Protein AF-A0A956PQ10-F1 (afdb_monomer)

Radius of gyration: 19.02 Å; Cα contacts (8 Å, |Δi|>4): 241; chains: 1; bounding box: 40×35×50 Å

Secondary structure (DSSP, 8-state):
----EEEE---STTEEEEEESSSSEEEEEEEPTTS-EEEEEEEESSSEEEEEEEESS---HHHHHHHHHHHHSPPPEEEEEEEEEETTTTEEEEEEEE-SSS-PEEEEEEEEETTEEEEEEE-

Nearest PDB structures (foldseek):
  7zhm-assembly2_D  TM=3.590E-01  e=3.428E+00  Salmonella enterica subsp. enterica serovar Typhimurium
  5kuy-assembly1_G  TM=3.914E-01  e=7.968E+00  synthetic construct
  4qdv-assembly2_D  TM=2.101E-01  e=7.968E+00  Homo sapiens

Sequence (123 aa):
MRTQWQPVKSNTQGLTRYKGTNQKAEAWIQRNPDGSAVAKEETGFFGTHVTSYSVAPAPEDNVILDRMDRSAYPPRFDGWKESGKDSETNTTEYKGKANNFLKSPVKAKITRVGDTAKVSAKV

Mean predicted aligned error: 10.89 Å

pLDDT: mean 79.76, std 10.18, range [46.22, 93.31]

Foldseek 3Di:
DQFDWDWDDDPDPQKIKIAGPVFRKIKIWHQDPQQKIWMWIFGDDPDTDIDIDIDPNDDDVVVVSRVVSCVSPPFDKDDWDFDDADPVQRKTKIWIFGPDPPRDIKIKIWGDDPPDIDIDIDD

Structure (mmCIF, N/CA/C/O backbone):
data_AF-A0A956PQ10-F1
#
_entry.id   AF-A0A956PQ10-F1
#
loop_
_atom_site.group_PDB
_atom_site.id
_atom_site.type_symbol
_atom_site.label_atom_id
_atom_site.label_alt_id
_atom_site.label_comp_id
_atom_site.label_asym_id
_atom_site.label_entity_id
_atom_site.label_seq_id
_atom_site.pdbx_PDB_ins_code
_atom_site.Cartn_x
_atom_site.Cartn_y
_atom_site.Cartn_z
_atom_site.occupancy
_atom_site.B_iso_or_equiv
_atom_site.auth_seq_id
_atom_site.auth_comp_id
_atom_site.auth_asym_id
_atom_site.auth_atom_id
_atom_site.pdbx_PDB_model_num
ATOM 1 N N . MET A 1 1 ? -1.106 13.530 -1.977 1.00 56.50 1 MET A N 1
ATOM 2 C CA . MET A 1 1 ? -1.695 13.062 -3.253 1.00 56.50 1 MET A CA 1
ATOM 3 C C . MET A 1 1 ? -1.054 11.724 -3.560 1.00 56.50 1 MET A C 1
ATOM 5 O O . MET A 1 1 ? 0.144 11.634 -3.346 1.00 56.50 1 MET A O 1
ATOM 9 N N . ARG A 1 2 ? -1.815 10.717 -4.008 1.00 67.62 2 ARG A N 1
ATOM 10 C CA . ARG A 1 2 ? -1.250 9.403 -4.359 1.00 67.62 2 ARG A CA 1
ATOM 11 C C . ARG A 1 2 ? -0.293 9.545 -5.541 1.00 67.62 2 ARG A C 1
ATOM 13 O O . ARG A 1 2 ? -0.634 10.253 -6.498 1.00 67.62 2 ARG A O 1
ATOM 20 N N . THR A 1 3 ? 0.868 8.906 -5.485 1.00 78.50 3 THR A N 1
ATOM 21 C CA . THR A 1 3 ? 1.826 8.941 -6.596 1.00 78.50 3 THR A CA 1
ATOM 22 C C . THR A 1 3 ? 1.275 8.168 -7.792 1.00 78.50 3 THR A C 1
ATOM 24 O O . THR A 1 3 ? 0.816 7.030 -7.670 1.00 78.50 3 THR A O 1
ATOM 27 N N . GLN A 1 4 ? 1.266 8.808 -8.959 1.00 84.88 4 GLN A N 1
ATOM 28 C CA . GLN A 1 4 ? 0.907 8.161 -10.218 1.00 84.88 4 GLN A CA 1
ATOM 29 C C . GLN A 1 4 ? 2.174 7.584 -10.844 1.00 84.88 4 GLN A C 1
ATOM 31 O O . GLN A 1 4 ? 3.051 8.324 -11.280 1.00 84.88 4 GLN A O 1
ATOM 36 N N . TRP A 1 5 ? 2.272 6.259 -10.863 1.00 87.62 5 TRP A N 1
ATOM 37 C CA . TRP A 1 5 ? 3.460 5.548 -11.319 1.00 87.62 5 TRP A CA 1
ATOM 38 C C . TRP A 1 5 ? 3.363 5.179 -12.795 1.00 87.62 5 TRP A C 1
ATOM 40 O O . TRP A 1 5 ? 2.364 4.607 -13.231 1.00 87.62 5 TRP A O 1
ATOM 50 N N . GLN A 1 6 ? 4.422 5.457 -13.552 1.00 89.12 6 GLN A N 1
ATOM 51 C CA . GLN A 1 6 ? 4.582 4.977 -14.922 1.00 89.12 6 GLN A CA 1
ATOM 52 C C . GLN A 1 6 ? 5.809 4.072 -15.035 1.00 89.12 6 GLN A C 1
ATOM 54 O O . GLN A 1 6 ? 6.876 4.449 -14.540 1.00 89.12 6 GLN A O 1
ATOM 59 N N . PRO A 1 7 ? 5.685 2.895 -15.673 1.00 89.88 7 PRO A N 1
ATOM 60 C CA . PRO 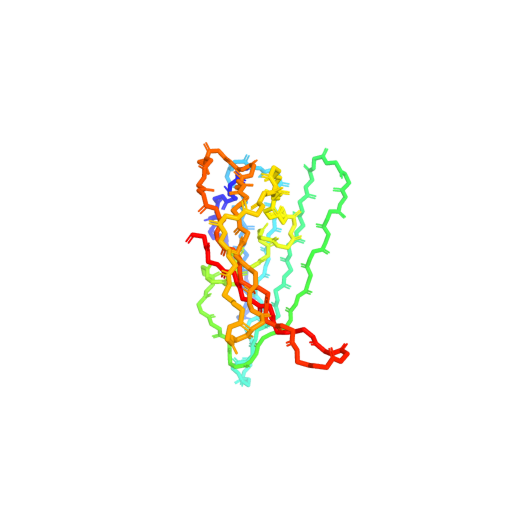A 1 7 ? 6.822 2.018 -15.892 1.00 89.88 7 PRO A CA 1
ATOM 61 C C . PRO A 1 7 ? 7.823 2.679 -16.845 1.00 89.88 7 PRO A C 1
ATOM 63 O O . PRO A 1 7 ? 7.445 3.318 -17.829 1.00 89.88 7 PRO A O 1
ATOM 66 N N . VAL A 1 8 ? 9.110 2.494 -16.577 1.00 90.12 8 VAL A N 1
ATOM 67 C CA . VAL A 1 8 ? 10.208 2.933 -17.445 1.00 90.12 8 VAL A CA 1
ATOM 68 C C . VAL A 1 8 ? 11.071 1.737 -17.832 1.00 90.12 8 VAL A C 1
ATOM 70 O O . VAL A 1 8 ? 11.184 0.764 -17.083 1.00 90.12 8 VAL A O 1
ATOM 73 N N . LYS A 1 9 ? 11.670 1.792 -19.028 1.00 82.94 9 LYS A N 1
ATOM 74 C CA . LYS A 1 9 ? 12.488 0.689 -19.549 1.00 82.94 9 LYS A CA 1
ATOM 75 C C . LYS A 1 9 ? 13.628 0.355 -18.582 1.00 82.94 9 LYS A C 1
ATOM 77 O O . LYS A 1 9 ? 14.337 1.240 -18.106 1.00 82.94 9 LYS A O 1
ATOM 82 N N . SER A 1 10 ? 13.804 -0.938 -18.339 1.00 81.38 10 SER A N 1
ATOM 83 C CA . SER A 1 10 ? 14.878 -1.521 -17.543 1.00 81.38 10 SER A CA 1
ATOM 84 C C . SER A 1 10 ? 15.501 -2.650 -18.356 1.00 81.38 10 SER A C 1
ATOM 86 O O . SER A 1 10 ? 14.781 -3.455 -18.942 1.00 81.38 10 SER A O 1
ATOM 88 N N . ASN A 1 11 ? 16.831 -2.701 -18.402 1.00 84.00 11 ASN A N 1
ATOM 89 C CA . ASN A 1 11 ? 17.572 -3.750 -19.111 1.00 84.00 11 ASN A CA 1
ATOM 90 C C . ASN A 1 11 ? 17.930 -4.931 -18.189 1.00 84.00 11 ASN A C 1
ATOM 92 O O . ASN A 1 11 ? 18.635 -5.846 -18.601 1.00 84.00 11 ASN A O 1
ATOM 96 N N . THR A 1 12 ? 17.479 -4.903 -16.933 1.00 86.25 12 THR A N 1
ATOM 97 C CA . THR A 1 12 ? 17.772 -5.931 -15.930 1.00 86.25 12 THR A CA 1
ATOM 98 C C . THR A 1 12 ? 16.598 -6.901 -15.828 1.00 86.25 12 THR A C 1
ATOM 100 O O . THR A 1 12 ? 15.458 -6.488 -15.619 1.00 86.25 12 THR A O 1
ATOM 103 N N . GLN A 1 13 ? 16.872 -8.199 -15.969 1.00 83.62 13 GLN A N 1
ATOM 104 C CA . GLN A 1 13 ? 15.850 -9.243 -15.901 1.00 83.62 13 GLN A CA 1
ATOM 105 C C . GLN A 1 13 ? 15.153 -9.256 -14.531 1.00 83.62 13 GLN A C 1
ATOM 107 O O . GLN A 1 13 ? 15.796 -9.217 -13.484 1.00 83.62 13 GLN A O 1
ATOM 112 N N . GLY A 1 14 ? 13.819 -9.307 -14.545 1.00 82.88 14 GLY A N 1
ATOM 113 C CA . GLY A 1 14 ? 12.998 -9.303 -13.329 1.00 82.88 14 GLY A CA 1
ATOM 114 C C . GLY A 1 14 ? 12.923 -7.953 -12.606 1.00 82.88 14 GLY A C 1
ATOM 115 O O . GLY A 1 14 ? 12.211 -7.869 -11.609 1.00 82.88 14 GLY A O 1
ATOM 116 N N . LEU A 1 15 ? 13.606 -6.911 -13.097 1.00 91.19 15 LEU A N 1
ATOM 117 C CA . LEU A 1 15 ? 13.570 -5.563 -12.533 1.00 91.19 15 LEU A CA 1
ATOM 118 C C . LEU A 1 15 ? 12.641 -4.661 -13.344 1.00 91.19 15 LEU A C 1
ATOM 120 O O . LEU A 1 15 ? 12.968 -4.280 -14.472 1.00 91.19 15 LEU A O 1
ATOM 124 N N . THR A 1 16 ? 11.555 -4.214 -12.728 1.00 91.81 16 THR A N 1
ATOM 125 C CA . THR A 1 16 ? 10.696 -3.163 -13.277 1.00 91.81 16 THR A CA 1
ATOM 126 C C . THR A 1 16 ? 10.980 -1.854 -12.556 1.00 91.81 16 THR A C 1
ATOM 128 O O . THR A 1 16 ? 11.011 -1.807 -11.328 1.00 91.81 16 THR A O 1
ATOM 131 N N . ARG A 1 17 ? 11.197 -0.776 -13.312 1.00 92.44 17 ARG A N 1
ATOM 132 C CA . ARG A 1 17 ? 11.410 0.570 -12.769 1.00 92.44 17 ARG A CA 1
ATOM 133 C C . ARG A 1 17 ? 10.188 1.437 -13.022 1.00 92.44 17 ARG A C 1
ATOM 135 O O . ARG A 1 17 ? 9.519 1.281 -14.041 1.00 92.44 17 ARG A O 1
ATOM 142 N N . TYR A 1 18 ? 9.943 2.376 -12.121 1.00 91.44 18 TYR A N 1
ATOM 143 C CA . TYR A 1 18 ? 8.796 3.267 -12.127 1.00 91.44 18 TYR A CA 1
ATOM 144 C C . TYR A 1 18 ? 9.224 4.702 -11.847 1.00 91.44 18 TYR A C 1
ATOM 146 O O . TYR A 1 18 ? 10.105 4.950 -11.023 1.00 91.44 18 TYR A O 1
ATOM 154 N N . LYS A 1 19 ? 8.557 5.649 -12.504 1.00 89.94 19 LYS A N 1
ATOM 155 C CA . LYS A 1 19 ? 8.697 7.081 -12.240 1.00 89.94 19 LYS A CA 1
ATOM 156 C C . LYS A 1 19 ? 7.349 7.673 -11.843 1.00 89.94 19 LYS A C 1
ATOM 158 O O . LYS A 1 19 ? 6.339 7.392 -12.491 1.00 89.94 19 LYS A O 1
ATOM 163 N N . GLY A 1 20 ? 7.339 8.481 -10.788 1.00 85.38 20 GLY A N 1
ATOM 164 C CA . GLY A 1 20 ? 6.182 9.276 -10.392 1.00 85.38 20 GLY A CA 1
ATOM 165 C C . GLY A 1 20 ? 5.943 10.407 -11.393 1.00 85.38 20 GLY A C 1
ATOM 166 O O . GLY A 1 20 ? 6.861 11.158 -11.719 1.00 85.38 20 GLY A O 1
ATOM 167 N N . THR A 1 21 ? 4.723 10.544 -11.910 1.00 81.19 21 THR A N 1
ATOM 168 C CA . THR A 1 21 ? 4.378 11.614 -12.868 1.00 81.19 21 THR A CA 1
ATOM 169 C C . THR A 1 21 ? 4.028 12.927 -12.179 1.00 81.19 21 THR A C 1
ATOM 171 O O . THR A 1 21 ? 4.245 13.999 -12.736 1.00 81.19 21 THR A O 1
ATOM 174 N N . ASN A 1 22 ? 3.499 12.854 -10.958 1.00 75.94 22 ASN A N 1
ATOM 175 C CA . ASN A 1 22 ? 3.046 13.998 -10.169 1.00 75.94 22 ASN A CA 1
ATOM 176 C C . ASN A 1 22 ? 4.009 14.387 -9.036 1.00 75.94 22 ASN A C 1
ATOM 178 O O . ASN A 1 22 ? 3.733 15.347 -8.319 1.00 75.94 22 ASN A O 1
ATOM 182 N N . GLN A 1 23 ? 5.119 13.660 -8.865 1.00 72.19 23 GLN A N 1
ATOM 183 C CA . GLN A 1 23 ? 6.153 13.913 -7.856 1.00 72.19 23 GLN A CA 1
ATOM 184 C C . GLN A 1 23 ? 7.533 13.491 -8.381 1.00 72.19 23 GLN A C 1
ATOM 186 O O . GLN A 1 23 ? 7.627 12.610 -9.234 1.00 72.19 23 GLN A O 1
ATOM 191 N N . LYS A 1 24 ? 8.617 14.079 -7.852 1.00 78.81 24 LYS A N 1
ATOM 192 C CA . LYS A 1 24 ? 9.986 13.578 -8.077 1.00 78.81 24 LYS A CA 1
ATOM 193 C C . LYS A 1 24 ? 10.198 12.312 -7.240 1.00 78.81 24 LYS A C 1
ATOM 195 O O . LYS A 1 24 ? 10.805 12.363 -6.171 1.00 78.81 24 LYS A O 1
ATOM 200 N N . ALA A 1 25 ? 9.621 11.215 -7.713 1.00 84.00 25 ALA A N 1
ATOM 201 C CA . ALA A 1 25 ? 9.666 9.910 -7.079 1.00 84.00 25 ALA A CA 1
ATOM 202 C C . ALA A 1 25 ? 10.126 8.852 -8.082 1.00 84.00 25 ALA A C 1
ATOM 204 O O . ALA A 1 25 ? 9.708 8.857 -9.245 1.00 84.00 25 ALA A O 1
ATOM 205 N N . GLU A 1 26 ? 10.969 7.940 -7.624 1.00 88.56 26 GLU A N 1
ATOM 206 C CA . GLU A 1 26 ? 11.439 6.788 -8.382 1.00 88.56 26 GLU A CA 1
ATOM 207 C C . GLU A 1 26 ? 11.198 5.530 -7.557 1.00 88.56 26 GLU A C 1
ATOM 209 O O . GLU A 1 26 ? 11.364 5.529 -6.340 1.00 88.56 26 GLU A O 1
ATOM 214 N N . ALA A 1 27 ? 10.789 4.450 -8.211 1.00 89.94 27 ALA A N 1
ATOM 215 C CA . ALA A 1 27 ? 10.638 3.165 -7.553 1.00 89.94 27 ALA A CA 1
ATOM 216 C C . ALA A 1 27 ? 11.152 2.037 -8.441 1.00 89.94 27 ALA A C 1
ATOM 218 O O . ALA A 1 27 ? 11.197 2.145 -9.669 1.00 89.94 27 ALA A O 1
ATOM 219 N N . TRP A 1 28 ? 11.531 0.928 -7.825 1.00 92.12 28 TRP A N 1
ATOM 220 C CA . TRP A 1 28 ? 11.860 -0.296 -8.536 1.00 92.12 28 TRP A CA 1
ATOM 221 C C . TRP A 1 28 ? 11.317 -1.516 -7.808 1.00 92.12 28 TRP A C 1
ATOM 223 O O . TRP A 1 28 ? 11.185 -1.521 -6.586 1.00 92.12 28 TRP A O 1
ATOM 233 N N . ILE A 1 29 ? 10.993 -2.545 -8.585 1.00 92.06 29 ILE A N 1
ATOM 234 C CA . ILE A 1 29 ? 10.493 -3.836 -8.121 1.00 92.06 29 ILE A CA 1
ATOM 235 C C . ILE A 1 29 ? 11.351 -4.909 -8.784 1.00 92.06 29 ILE A C 1
ATOM 237 O O . ILE A 1 29 ? 11.343 -5.037 -10.006 1.00 92.06 29 ILE A O 1
ATOM 241 N N . GLN A 1 30 ? 12.096 -5.664 -7.985 1.00 93.31 30 GLN A N 1
ATOM 242 C CA . GLN A 1 30 ? 12.835 -6.847 -8.407 1.00 93.31 30 GLN A CA 1
ATOM 243 C C . GLN A 1 30 ? 12.030 -8.085 -8.025 1.00 93.31 30 GLN A C 1
ATOM 245 O O . GLN A 1 30 ? 11.827 -8.353 -6.841 1.00 93.31 30 GLN A O 1
ATOM 250 N N . ARG A 1 31 ? 11.592 -8.856 -9.020 1.00 90.56 31 ARG A N 1
ATOM 251 C CA . ARG A 1 31 ? 10.998 -10.178 -8.807 1.00 90.56 31 ARG A CA 1
ATOM 252 C C . ARG A 1 31 ? 12.092 -11.237 -8.800 1.00 90.56 31 ARG A C 1
ATOM 254 O O . ARG A 1 31 ? 12.973 -11.237 -9.665 1.00 90.56 31 ARG A O 1
ATOM 261 N N . ASN A 1 32 ? 12.021 -12.120 -7.816 1.00 89.25 32 ASN A N 1
ATOM 262 C CA . ASN A 1 32 ? 12.947 -13.225 -7.632 1.00 89.25 32 ASN A CA 1
ATOM 263 C C . ASN A 1 32 ? 12.353 -14.523 -8.215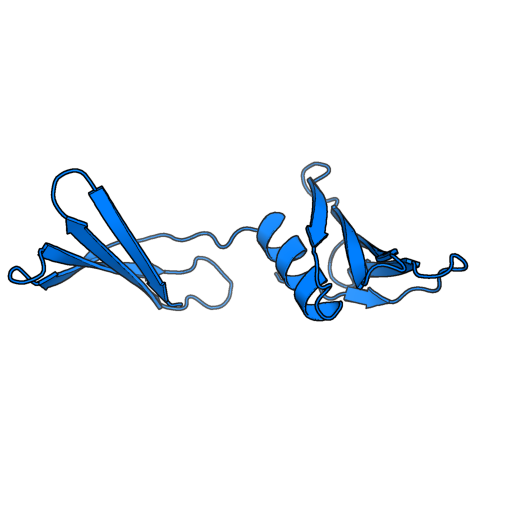 1.00 89.25 32 ASN A C 1
ATOM 265 O O . ASN A 1 32 ? 11.128 -14.655 -8.302 1.00 89.25 32 ASN A O 1
ATOM 269 N N . PRO A 1 33 ? 13.190 -15.507 -8.597 1.00 87.44 33 PRO A N 1
ATOM 270 C CA . PRO A 1 33 ? 12.721 -16.784 -9.147 1.00 87.44 33 PRO A CA 1
ATOM 271 C C . PRO A 1 33 ? 11.854 -17.614 -8.190 1.00 87.44 33 PRO A C 1
ATOM 273 O O . PRO A 1 33 ? 11.067 -18.439 -8.640 1.00 87.44 33 PRO A O 1
ATOM 276 N N . ASP A 1 34 ? 11.981 -17.390 -6.882 1.00 87.44 34 ASP A N 1
ATOM 277 C CA . ASP A 1 34 ? 11.193 -18.043 -5.829 1.00 87.44 34 ASP A CA 1
ATOM 278 C C . ASP A 1 34 ? 9.760 -17.483 -5.696 1.00 87.44 34 ASP A C 1
ATOM 280 O O . ASP A 1 34 ? 8.999 -17.910 -4.828 1.00 87.44 34 ASP A O 1
ATOM 284 N N . GLY A 1 35 ? 9.381 -16.520 -6.544 1.00 85.38 35 GLY A N 1
ATOM 285 C CA . GLY A 1 35 ? 8.074 -15.864 -6.513 1.00 85.38 35 GLY A CA 1
ATOM 286 C C . GLY A 1 35 ? 7.963 -14.728 -5.492 1.00 85.38 35 GLY A C 1
ATOM 287 O O . GLY A 1 35 ? 6.876 -14.162 -5.337 1.00 85.38 35 GLY A O 1
ATOM 288 N N . SER A 1 36 ? 9.053 -14.367 -4.809 1.00 89.44 36 SER A N 1
ATOM 289 C CA . SER A 1 36 ? 9.123 -13.173 -3.963 1.00 89.44 36 SER A CA 1
ATOM 290 C C . SER A 1 36 ? 9.433 -11.911 -4.775 1.00 89.44 36 SER A C 1
ATOM 292 O O . SER A 1 36 ? 9.853 -11.963 -5.935 1.00 89.44 36 SER A O 1
ATOM 294 N N . ALA A 1 37 ? 9.205 -10.747 -4.170 1.00 90.75 37 ALA A N 1
ATOM 295 C CA . ALA A 1 37 ? 9.606 -9.469 -4.737 1.00 90.75 37 ALA A CA 1
ATOM 296 C C . ALA A 1 37 ? 10.227 -8.572 -3.674 1.00 90.75 37 ALA A C 1
ATOM 298 O O . ALA A 1 37 ? 9.729 -8.493 -2.551 1.00 90.75 37 ALA A O 1
ATOM 299 N N . VAL A 1 38 ? 11.280 -7.862 -4.069 1.00 89.69 38 VAL A N 1
ATOM 300 C CA . VAL A 1 38 ? 11.878 -6.766 -3.310 1.00 89.69 38 VAL A CA 1
ATOM 301 C C . VAL A 1 38 ? 11.554 -5.475 -4.037 1.00 89.69 38 VAL A C 1
ATOM 303 O O . VAL A 1 38 ? 11.782 -5.366 -5.240 1.00 89.69 38 VAL A O 1
ATOM 306 N N . ALA A 1 39 ? 11.031 -4.493 -3.318 1.00 89.12 39 ALA A N 1
ATOM 307 C CA . ALA A 1 39 ? 10.717 -3.194 -3.883 1.00 89.12 39 ALA A CA 1
ATOM 308 C C . ALA A 1 39 ? 11.357 -2.076 -3.069 1.00 89.12 39 ALA A C 1
ATOM 310 O O . ALA A 1 39 ? 11.527 -2.201 -1.851 1.00 89.12 39 ALA A O 1
ATOM 311 N N . LYS A 1 40 ? 11.698 -0.985 -3.751 1.00 88.62 40 LYS A N 1
ATOM 312 C CA . LYS A 1 40 ? 12.197 0.243 -3.139 1.00 88.62 40 LYS A CA 1
ATOM 313 C C . LYS A 1 40 ? 11.550 1.451 -3.794 1.00 88.62 40 LYS A C 1
ATOM 315 O O . LYS A 1 40 ? 11.408 1.483 -5.014 1.00 88.62 40 LYS A O 1
ATOM 320 N N . GLU A 1 41 ? 11.234 2.447 -2.986 1.00 86.19 41 GLU A N 1
ATOM 321 C CA . GLU A 1 41 ? 10.802 3.775 -3.410 1.00 86.19 41 GLU A CA 1
ATOM 322 C C . GLU A 1 41 ? 11.753 4.832 -2.840 1.00 86.19 41 GLU A C 1
ATOM 324 O O . GLU A 1 41 ? 12.164 4.750 -1.678 1.00 86.19 41 GLU A O 1
ATOM 329 N N . GLU A 1 42 ? 12.083 5.820 -3.667 1.00 83.00 42 GLU A N 1
ATOM 330 C CA . GLU A 1 42 ? 12.837 7.021 -3.328 1.00 83.00 42 GLU A CA 1
ATOM 331 C C . GLU A 1 42 ? 12.023 8.255 -3.745 1.00 83.00 42 GLU A C 1
ATOM 333 O O . GLU A 1 42 ? 11.795 8.494 -4.932 1.00 83.00 42 GLU A O 1
ATOM 338 N N . THR A 1 43 ? 11.584 9.061 -2.775 1.00 75.81 43 THR A N 1
ATOM 339 C CA . THR A 1 43 ? 10.858 10.325 -3.029 1.00 75.81 43 THR A CA 1
ATOM 340 C C . THR A 1 43 ? 11.675 11.530 -2.577 1.00 75.81 43 THR A C 1
ATOM 342 O O . THR A 1 43 ? 12.261 11.493 -1.492 1.00 75.81 43 THR A O 1
ATOM 345 N N . GLY A 1 44 ? 11.656 12.624 -3.349 1.00 59.41 44 GLY A N 1
ATOM 346 C CA . GLY A 1 44 ? 12.335 13.878 -3.008 1.00 59.41 44 GLY A CA 1
ATOM 347 C C . GLY A 1 44 ? 11.411 15.099 -2.999 1.00 59.41 44 GLY A C 1
ATOM 348 O O . GLY A 1 44 ? 11.127 15.670 -4.054 1.00 59.41 44 GLY A O 1
ATOM 349 N N . PHE A 1 45 ? 11.009 15.550 -1.803 1.00 53.25 45 PHE A N 1
ATOM 350 C CA . PHE A 1 45 ? 10.523 16.929 -1.594 1.00 53.25 45 PHE A CA 1
ATOM 351 C C . PHE A 1 45 ? 10.820 17.493 -0.186 1.00 53.25 45 PHE A C 1
ATOM 353 O O . PHE A 1 45 ? 11.093 18.680 -0.068 1.00 53.25 45 PHE A O 1
ATOM 360 N N . PHE A 1 46 ? 10.869 16.665 0.867 1.00 46.22 46 PHE A N 1
ATOM 361 C CA . PHE A 1 46 ? 11.311 17.047 2.224 1.00 46.22 46 PHE A CA 1
ATOM 362 C C . PHE A 1 46 ? 12.116 15.900 2.858 1.00 46.22 46 PHE A C 1
ATOM 364 O O . PHE A 1 46 ? 11.616 15.165 3.702 1.00 46.22 46 PHE A O 1
ATOM 371 N N . GLY A 1 47 ? 13.367 15.734 2.418 1.00 53.44 47 GLY A N 1
ATOM 372 C CA . GLY A 1 47 ? 14.218 14.602 2.801 1.00 53.44 47 GLY A CA 1
ATOM 373 C C . GLY A 1 47 ? 13.991 13.357 1.938 1.00 53.44 47 GLY A C 1
ATOM 374 O O . GLY A 1 47 ? 12.952 13.205 1.293 1.00 53.44 47 GLY A O 1
ATOM 375 N N . THR A 1 48 ? 15.003 12.489 1.887 1.00 56.50 48 THR A N 1
ATOM 376 C CA . THR A 1 48 ? 14.959 11.223 1.148 1.00 56.50 48 THR A CA 1
ATOM 377 C C . THR A 1 48 ? 14.171 10.206 1.965 1.00 56.50 48 THR A C 1
ATOM 379 O O . THR A 1 48 ? 14.709 9.606 2.896 1.00 56.50 48 THR A O 1
ATOM 382 N N . HIS A 1 49 ? 12.896 10.001 1.637 1.00 64.44 49 HIS A N 1
ATOM 383 C CA . HIS A 1 49 ? 12.175 8.842 2.158 1.00 64.44 49 HIS A CA 1
ATOM 384 C C . HIS A 1 49 ? 12.557 7.631 1.317 1.00 64.44 49 HIS A C 1
ATOM 386 O O . HIS A 1 49 ? 12.260 7.576 0.124 1.00 64.44 49 HIS A O 1
ATOM 392 N N . VAL A 1 50 ? 13.253 6.690 1.953 1.00 67.06 50 VAL A N 1
ATOM 393 C CA . VAL A 1 50 ? 13.555 5.382 1.382 1.00 67.06 50 VAL A CA 1
ATOM 394 C C . VAL A 1 50 ? 12.636 4.371 2.040 1.00 67.06 50 VAL A C 1
ATOM 396 O O . VAL A 1 50 ? 12.779 4.087 3.229 1.00 67.06 50 VAL A O 1
ATOM 399 N N . THR A 1 51 ? 11.713 3.812 1.267 1.00 74.50 51 THR A N 1
ATOM 400 C CA . THR A 1 51 ? 10.923 2.659 1.710 1.00 74.50 51 THR A CA 1
ATOM 401 C C . THR A 1 51 ? 11.417 1.445 0.952 1.00 74.50 51 THR A C 1
ATOM 403 O O . THR A 1 51 ? 11.418 1.460 -0.272 1.00 74.50 51 THR A O 1
ATOM 406 N N . SER A 1 52 ? 11.840 0.399 1.660 1.00 76.44 52 SER A N 1
ATOM 407 C CA . SER A 1 52 ? 12.204 -0.887 1.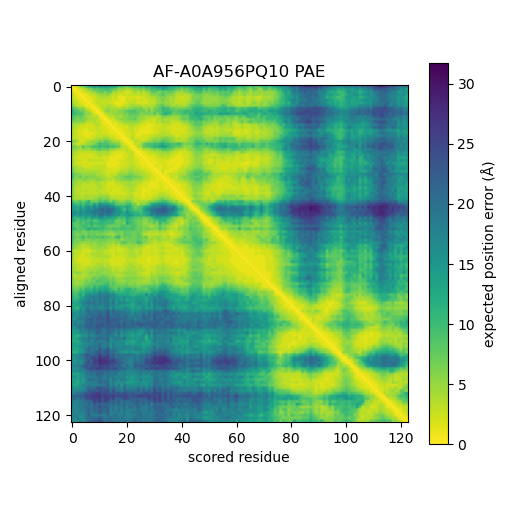064 1.00 76.44 52 SER A CA 1
ATOM 408 C C . SER A 1 52 ? 11.454 -2.010 1.751 1.00 76.44 52 SER A C 1
ATOM 410 O O . SER A 1 52 ? 11.397 -2.035 2.981 1.00 76.44 52 SER A O 1
ATOM 412 N N . TYR A 1 53 ? 10.925 -2.961 0.991 1.00 79.12 53 TYR A N 1
ATOM 413 C CA . TYR A 1 53 ? 10.277 -4.122 1.585 1.00 79.12 53 TYR A CA 1
ATOM 414 C C . TYR A 1 53 ? 10.360 -5.352 0.684 1.00 79.12 53 TYR A C 1
ATOM 416 O O . TYR A 1 53 ? 10.539 -5.247 -0.529 1.00 79.12 53 TYR A O 1
ATOM 424 N N . SER A 1 54 ? 10.230 -6.518 1.312 1.00 83.44 54 SER A N 1
ATOM 425 C CA . SER A 1 54 ? 10.167 -7.819 0.654 1.00 83.44 54 SER A CA 1
ATOM 426 C C . SER A 1 54 ? 8.798 -8.451 0.903 1.00 83.44 54 SER A C 1
ATOM 428 O O . SER A 1 54 ? 8.231 -8.293 1.988 1.00 83.44 54 SER A O 1
ATOM 430 N N . VAL A 1 55 ? 8.241 -9.136 -0.094 1.00 84.44 55 VAL A N 1
ATOM 431 C CA . VAL A 1 55 ? 6.937 -9.803 0.003 1.00 84.44 55 VAL A CA 1
ATOM 432 C C . VAL A 1 55 ? 6.938 -11.137 -0.744 1.00 84.44 55 VAL A C 1
ATOM 434 O O . VAL A 1 55 ? 7.412 -11.224 -1.876 1.00 84.44 55 VAL A O 1
ATOM 437 N N . ALA A 1 56 ? 6.380 -12.170 -0.106 1.00 85.94 56 ALA A N 1
ATOM 438 C CA . ALA A 1 56 ? 6.178 -13.501 -0.672 1.00 85.94 56 ALA A CA 1
ATOM 439 C C . ALA A 1 56 ? 4.806 -14.063 -0.228 1.00 85.94 56 ALA A C 1
ATOM 441 O O . ALA A 1 56 ? 4.505 -14.009 0.968 1.00 85.94 56 ALA A O 1
ATOM 442 N N . PRO A 1 57 ? 3.971 -14.596 -1.144 1.00 85.38 57 PRO A N 1
ATOM 443 C CA . PRO A 1 57 ? 4.094 -14.486 -2.601 1.00 85.38 57 PRO A CA 1
ATOM 444 C C . PRO A 1 57 ? 3.961 -13.026 -3.060 1.00 85.38 57 PRO A C 1
ATOM 446 O O . PRO A 1 57 ? 3.237 -12.238 -2.448 1.00 85.38 57 PRO A O 1
ATOM 449 N N . ALA A 1 58 ? 4.672 -12.650 -4.122 1.00 87.19 58 ALA A N 1
ATOM 450 C CA . ALA A 1 58 ? 4.673 -11.277 -4.610 1.00 87.19 58 ALA A CA 1
ATOM 451 C C . ALA A 1 58 ? 3.337 -10.906 -5.284 1.00 87.19 58 ALA A C 1
ATOM 453 O O . ALA A 1 58 ? 3.033 -11.454 -6.349 1.00 87.19 58 ALA A O 1
ATOM 454 N N . PRO A 1 59 ? 2.558 -9.950 -4.734 1.00 88.75 59 PRO A N 1
ATOM 455 C CA . PRO A 1 59 ? 1.341 -9.468 -5.379 1.00 88.75 59 PRO A CA 1
ATOM 456 C C . PRO A 1 59 ? 1.676 -8.663 -6.646 1.00 88.75 59 PRO A C 1
ATOM 458 O O . PRO A 1 59 ? 2.844 -8.452 -6.977 1.00 88.75 59 PRO A O 1
ATOM 461 N N . GLU A 1 60 ? 0.657 -8.210 -7.373 1.00 88.44 60 GLU A N 1
ATOM 462 C CA . GLU A 1 60 ? 0.824 -7.337 -8.543 1.00 88.44 60 GLU A CA 1
ATOM 463 C C . GLU A 1 60 ? 1.520 -6.003 -8.198 1.00 88.44 60 GLU A C 1
ATOM 465 O O . GLU A 1 60 ? 1.427 -5.495 -7.077 1.00 88.44 60 GLU A O 1
ATOM 470 N N . ASP A 1 61 ? 2.207 -5.409 -9.180 1.00 86.19 61 ASP A N 1
ATOM 471 C CA . ASP A 1 61 ? 3.030 -4.205 -8.990 1.00 86.19 61 ASP A CA 1
ATOM 472 C C . ASP A 1 61 ? 2.212 -3.000 -8.487 1.00 86.19 61 ASP A C 1
ATOM 474 O O . ASP A 1 61 ? 2.689 -2.228 -7.661 1.00 86.19 61 ASP A O 1
ATOM 478 N N . ASN A 1 62 ? 0.952 -2.858 -8.906 1.00 84.62 62 ASN A N 1
ATOM 479 C CA . ASN A 1 62 ? 0.033 -1.813 -8.429 1.00 84.62 62 ASN A CA 1
ATOM 480 C C . ASN A 1 62 ? -0.238 -1.899 -6.913 1.00 84.62 62 ASN A C 1
ATOM 482 O O . ASN A 1 62 ? -0.299 -0.867 -6.242 1.00 84.62 62 ASN A O 1
ATOM 486 N N . VAL A 1 63 ? -0.376 -3.111 -6.367 1.00 85.50 63 VAL A N 1
ATOM 487 C CA . VAL A 1 63 ? -0.516 -3.369 -4.929 1.00 85.50 63 VAL A CA 1
ATOM 488 C C . VAL A 1 63 ? 0.798 -3.047 -4.238 1.00 85.50 63 VAL A C 1
ATOM 490 O O . VAL A 1 63 ? 0.791 -2.455 -3.156 1.00 85.50 63 VAL A O 1
ATOM 493 N N . ILE A 1 64 ? 1.920 -3.407 -4.868 1.00 85.81 64 ILE A N 1
ATOM 494 C CA . ILE A 1 64 ? 3.240 -3.156 -4.305 1.00 85.81 64 ILE A CA 1
ATOM 495 C C . ILE A 1 64 ? 3.505 -1.651 -4.174 1.00 85.81 64 ILE A C 1
ATOM 497 O O . ILE A 1 64 ? 3.920 -1.188 -3.110 1.00 85.81 64 ILE A O 1
ATOM 501 N N . LEU A 1 65 ? 3.212 -0.892 -5.228 1.00 85.25 65 LEU A N 1
ATOM 502 C CA . LEU A 1 65 ? 3.354 0.562 -5.299 1.00 85.25 65 LEU A CA 1
ATOM 503 C C . LEU A 1 65 ? 2.373 1.290 -4.368 1.00 85.25 65 LEU A C 1
ATOM 505 O O . LEU A 1 65 ? 2.757 2.269 -3.737 1.00 85.25 65 LEU A O 1
ATOM 509 N N . ASP A 1 66 ? 1.129 0.810 -4.227 1.00 83.12 66 ASP A N 1
ATOM 510 C CA . ASP A 1 66 ? 0.164 1.382 -3.270 1.00 83.12 66 ASP A CA 1
ATOM 511 C C . ASP A 1 66 ? 0.649 1.261 -1.823 1.00 83.12 66 ASP A C 1
ATOM 513 O O . ASP A 1 66 ? 0.463 2.173 -1.020 1.00 83.12 66 ASP A O 1
ATOM 517 N N . ARG A 1 67 ? 1.281 0.135 -1.478 1.00 82.38 67 ARG A N 1
ATOM 518 C CA . ARG A 1 67 ? 1.842 -0.067 -0.139 1.00 82.38 67 ARG A CA 1
ATOM 519 C C . ARG A 1 67 ? 2.998 0.886 0.136 1.00 82.38 67 ARG A C 1
ATOM 521 O O . ARG A 1 67 ? 3.014 1.469 1.215 1.00 82.38 67 ARG A O 1
ATOM 528 N N . MET A 1 68 ? 3.918 1.069 -0.815 1.00 80.19 68 MET A N 1
ATOM 529 C CA . MET A 1 68 ? 5.036 2.005 -0.631 1.00 80.19 68 MET A CA 1
ATOM 530 C C . MET A 1 68 ? 4.543 3.446 -0.496 1.00 80.19 68 MET A C 1
ATOM 532 O O . MET A 1 68 ? 4.915 4.109 0.469 1.00 80.19 68 MET A O 1
ATOM 536 N N . ASP A 1 69 ? 3.588 3.867 -1.333 1.00 78.06 69 ASP A N 1
ATOM 537 C CA . ASP A 1 69 ? 3.000 5.211 -1.259 1.00 78.06 69 ASP A CA 1
ATOM 538 C C . ASP A 1 69 ? 2.307 5.450 0.096 1.00 78.06 69 ASP A C 1
ATOM 540 O O . ASP A 1 69 ? 2.471 6.505 0.705 1.00 78.06 69 ASP A O 1
ATOM 544 N N . ARG A 1 70 ? 1.603 4.446 0.644 1.00 75.25 70 ARG A N 1
ATOM 545 C CA . ARG A 1 70 ? 1.024 4.514 2.002 1.00 75.25 70 ARG A CA 1
ATOM 546 C C . ARG A 1 70 ? 2.071 4.515 3.115 1.00 75.25 70 ARG A C 1
ATOM 548 O O . ARG A 1 70 ? 1.788 5.037 4.187 1.00 75.25 70 ARG A O 1
ATOM 555 N N . SER A 1 71 ? 3.234 3.904 2.914 1.00 74.88 71 SER A N 1
ATOM 556 C CA . SER A 1 71 ? 4.329 3.922 3.891 1.00 74.88 71 SER A CA 1
AT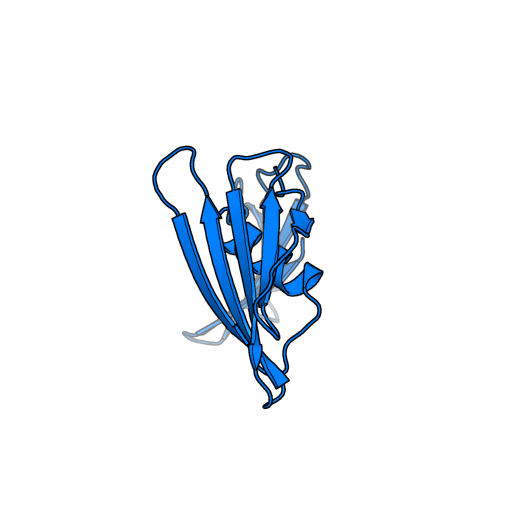OM 557 C C . SER A 1 71 ? 5.080 5.253 3.878 1.00 74.88 71 SER A C 1
ATOM 559 O O . SER A 1 71 ? 5.393 5.775 4.946 1.00 74.88 71 SER A O 1
ATOM 561 N N . ALA A 1 72 ? 5.322 5.826 2.697 1.00 70.56 72 ALA A N 1
ATOM 562 C CA . ALA A 1 72 ? 5.923 7.148 2.534 1.00 70.56 72 ALA A CA 1
ATOM 563 C C . ALA A 1 72 ? 4.965 8.267 2.984 1.00 70.56 72 ALA A C 1
ATOM 565 O O . ALA A 1 72 ? 5.379 9.239 3.620 1.00 70.56 72 ALA A O 1
ATOM 566 N N . TYR A 1 73 ? 3.668 8.097 2.719 1.00 71.38 73 TYR A N 1
ATOM 567 C CA . TYR A 1 73 ? 2.608 9.043 3.057 1.00 71.38 73 TYR A CA 1
ATOM 568 C C . TYR A 1 73 ? 1.494 8.346 3.845 1.00 71.38 73 TYR A C 1
ATOM 570 O O . TYR A 1 73 ? 0.394 8.130 3.318 1.00 71.38 73 TYR A O 1
ATOM 578 N N . PRO A 1 74 ? 1.741 8.002 5.124 1.00 68.06 74 PRO A N 1
ATOM 579 C CA . PRO A 1 74 ? 0.724 7.369 5.943 1.00 68.06 74 PRO A CA 1
ATOM 580 C C . PRO A 1 74 ? -0.514 8.266 6.020 1.00 68.06 74 PRO A C 1
ATOM 582 O O . PRO A 1 74 ? -0.386 9.484 6.204 1.00 68.06 74 PRO A O 1
ATOM 585 N N . PRO A 1 75 ? -1.726 7.695 5.876 1.00 67.12 75 PRO A N 1
ATOM 586 C CA . PRO A 1 75 ? -2.948 8.463 6.031 1.00 67.12 75 PRO A CA 1
ATOM 587 C C . PRO A 1 75 ? -2.952 9.113 7.413 1.00 67.12 75 PRO A C 1
ATOM 589 O O . PRO A 1 75 ? -2.812 8.448 8.439 1.00 67.12 75 PRO A O 1
ATOM 592 N N . ARG A 1 76 ? -3.095 10.438 7.436 1.00 69.00 76 ARG A N 1
ATOM 593 C CA . ARG A 1 76 ? -3.260 11.180 8.684 1.00 69.00 76 ARG A CA 1
ATOM 594 C C . ARG A 1 76 ? -4.713 11.051 9.113 1.00 69.00 76 ARG A C 1
ATOM 596 O O . ARG A 1 76 ? -5.611 11.319 8.318 1.00 69.00 76 ARG A O 1
ATOM 603 N N . PHE A 1 77 ? -4.943 10.642 10.353 1.00 72.75 77 PHE A N 1
ATOM 604 C CA . PHE A 1 77 ? -6.279 10.552 10.934 1.00 72.75 77 PHE A CA 1
ATOM 605 C C . PHE A 1 77 ? -6.409 11.571 12.056 1.00 72.75 77 PHE A C 1
ATOM 607 O O . PHE A 1 77 ? -5.531 11.651 12.916 1.00 72.75 77 PHE A O 1
ATOM 614 N N . ASP A 1 78 ? -7.494 12.334 12.060 1.00 75.94 78 ASP A N 1
ATOM 615 C CA . ASP A 1 78 ? -7.744 13.365 13.059 1.00 75.94 78 ASP A CA 1
ATOM 616 C C . ASP A 1 78 ? -9.200 13.385 13.538 1.00 75.94 78 ASP A C 1
ATOM 618 O O . ASP A 1 78 ? -10.071 12.655 13.052 1.00 75.94 78 ASP A O 1
ATOM 622 N N . GLY A 1 79 ? -9.451 14.200 14.567 1.00 75.44 79 GLY A N 1
ATOM 623 C CA . GLY A 1 79 ? -10.802 14.489 15.043 1.00 75.44 79 GLY A CA 1
ATOM 624 C C . GLY A 1 79 ? -11.559 13.281 15.595 1.00 75.44 79 GLY A C 1
ATOM 625 O O . GLY A 1 79 ? -12.783 13.242 15.469 1.00 75.44 79 GLY A O 1
ATOM 626 N N . TRP A 1 80 ? -10.853 12.309 16.181 1.00 82.88 80 TRP A N 1
ATOM 627 C CA . TRP A 1 80 ? -11.459 11.134 16.803 1.00 82.88 80 TRP A CA 1
ATOM 628 C C . TRP A 1 80 ? -12.427 11.529 17.919 1.00 82.88 80 TRP A C 1
ATOM 630 O O . TRP A 1 80 ? -12.068 12.256 18.845 1.00 82.88 80 TRP A O 1
ATOM 640 N N . LYS A 1 81 ? -13.658 11.029 17.835 1.00 87.12 81 LYS A N 1
ATOM 641 C CA . LYS A 1 81 ? -14.696 11.182 18.855 1.00 87.12 81 LYS A CA 1
ATOM 642 C C . LYS A 1 81 ? -15.370 9.847 19.107 1.00 87.12 81 LYS A C 1
ATOM 644 O O . LYS A 1 81 ? -15.576 9.070 18.175 1.00 87.12 81 LYS A O 1
ATOM 649 N N . GLU A 1 82 ? -15.735 9.598 20.356 1.00 88.12 82 GLU A N 1
ATOM 650 C CA . GLU A 1 82 ? -16.607 8.478 20.693 1.00 88.12 82 GLU A CA 1
ATOM 651 C C . GLU A 1 82 ? -17.960 8.651 19.990 1.00 88.12 82 GLU A C 1
ATOM 653 O O . GLU A 1 82 ? -18.484 9.759 19.860 1.00 88.12 82 GLU A O 1
ATOM 658 N N . SER A 1 83 ? -18.485 7.555 19.458 1.00 88.06 83 SER A N 1
ATOM 659 C CA . SER A 1 83 ? -19.693 7.548 18.633 1.00 88.06 83 SER A CA 1
ATOM 660 C C . SER A 1 83 ? -20.700 6.470 19.014 1.00 88.06 83 SER A C 1
ATOM 662 O O . SER A 1 83 ? -21.804 6.467 18.472 1.00 88.06 83 SER A O 1
ATOM 664 N N . GLY A 1 84 ? -20.317 5.582 19.927 1.00 86.31 84 GLY A N 1
ATOM 665 C CA . GLY A 1 84 ? -21.142 4.513 20.459 1.00 86.31 84 GLY A CA 1
ATOM 666 C C . GLY A 1 84 ? -20.348 3.688 21.464 1.00 86.31 84 GLY A C 1
ATOM 667 O O . GLY A 1 84 ? -19.126 3.567 21.353 1.00 86.31 84 GLY A O 1
ATOM 668 N N . LYS A 1 85 ? -21.049 3.116 22.437 1.00 86.94 85 LYS A N 1
ATOM 669 C CA . LYS A 1 85 ? -20.481 2.195 23.415 1.00 86.94 85 LYS A CA 1
ATOM 670 C C . LYS A 1 85 ? -21.425 1.017 23.577 1.00 86.94 85 LYS A C 1
ATOM 672 O O . LYS A 1 85 ? -22.623 1.208 23.762 1.00 86.94 85 LYS A O 1
ATOM 677 N N . ASP A 1 86 ? -20.863 -0.174 23.494 1.00 85.25 86 ASP A N 1
ATOM 678 C CA . ASP A 1 86 ? -21.535 -1.427 23.784 1.00 85.25 86 ASP A CA 1
ATOM 679 C C . ASP A 1 86 ? -20.954 -1.982 25.088 1.00 85.25 86 ASP A C 1
ATOM 681 O O . ASP A 1 86 ? -19.776 -2.344 25.170 1.00 85.25 86 ASP A O 1
ATOM 685 N N . SER A 1 87 ? -21.787 -1.981 26.125 1.00 79.94 87 SER A N 1
ATOM 686 C CA . SER A 1 87 ? -21.417 -2.422 27.467 1.00 79.94 87 SER A CA 1
ATOM 687 C C . SER A 1 87 ? -21.387 -3.945 27.597 1.00 79.94 87 SER A C 1
ATOM 689 O O . SER A 1 87 ? -20.650 -4.443 28.442 1.00 79.94 87 SER A O 1
ATOM 691 N N . GLU A 1 88 ? -22.132 -4.682 26.766 1.00 79.38 88 GLU A N 1
ATOM 692 C CA . GLU A 1 88 ? -22.156 -6.152 26.802 1.00 79.38 88 GLU A CA 1
ATOM 693 C C . GLU A 1 88 ? -20.847 -6.731 26.264 1.00 79.38 88 GLU A C 1
ATOM 695 O O . GLU A 1 88 ? -20.304 -7.685 26.818 1.00 79.38 88 GLU A O 1
ATOM 700 N N . THR A 1 89 ? -20.290 -6.111 25.220 1.00 79.94 89 THR A N 1
ATOM 701 C CA . THR A 1 89 ? -19.016 -6.537 24.622 1.00 79.94 89 THR A CA 1
ATOM 702 C C . THR A 1 89 ? -17.809 -5.714 25.079 1.00 79.94 89 THR A C 1
ATOM 704 O O . THR A 1 89 ? -16.695 -5.962 24.620 1.00 79.94 89 THR A O 1
ATOM 707 N N . ASN A 1 90 ? -17.998 -4.728 25.967 1.00 86.88 90 ASN A N 1
ATOM 708 C CA . ASN A 1 90 ? -16.975 -3.751 26.368 1.00 86.88 90 ASN A CA 1
ATOM 709 C C . ASN A 1 90 ? -16.272 -3.102 25.153 1.00 86.88 90 ASN A C 1
ATOM 711 O O . ASN A 1 90 ? -15.046 -2.928 25.116 1.00 86.88 90 ASN A O 1
ATOM 715 N N . THR A 1 91 ? -17.067 -2.782 24.127 1.00 87.31 91 THR A N 1
ATOM 716 C CA . THR A 1 91 ? -16.604 -2.209 22.861 1.00 87.31 91 THR A CA 1
ATOM 717 C C . THR A 1 91 ? -16.933 -0.723 22.805 1.00 87.31 91 THR A C 1
ATOM 719 O O . THR A 1 91 ? -18.072 -0.313 23.014 1.00 87.31 91 THR A O 1
ATOM 722 N N . THR A 1 92 ? -15.947 0.108 22.477 1.00 87.88 92 THR A N 1
ATOM 723 C CA . THR A 1 92 ? -16.147 1.536 22.196 1.00 87.88 92 THR A CA 1
ATOM 724 C C . THR A 1 92 ? -15.931 1.802 20.711 1.00 87.88 92 THR A C 1
ATOM 726 O O . THR A 1 92 ? -14.899 1.431 20.145 1.00 87.88 92 THR A O 1
ATOM 729 N N . GLU A 1 93 ? -16.903 2.445 20.070 1.00 87.94 93 GLU A N 1
ATOM 730 C CA . GLU A 1 93 ? -16.825 2.877 18.678 1.00 87.94 93 GLU A CA 1
ATOM 731 C C . GLU A 1 93 ? -16.364 4.331 18.590 1.00 87.94 93 GLU A C 1
ATOM 733 O O . GLU A 1 93 ? -16.985 5.238 19.145 1.00 87.94 93 GLU A O 1
ATOM 738 N N . TYR A 1 94 ? -15.328 4.578 17.801 1.00 85.38 94 TYR A N 1
ATOM 739 C CA . TYR A 1 94 ? -14.786 5.900 17.531 1.00 85.38 94 TYR A CA 1
ATOM 740 C C . TYR A 1 94 ? -15.008 6.280 16.068 1.00 85.38 94 TYR A C 1
ATOM 742 O O . TYR A 1 94 ? -14.846 5.460 15.162 1.00 85.38 94 TYR A O 1
ATOM 750 N N . LYS A 1 95 ? -15.340 7.548 15.831 1.00 85.75 95 LYS A N 1
ATOM 751 C CA . LYS A 1 95 ? -15.391 8.163 14.503 1.00 85.75 95 LYS A CA 1
ATOM 752 C C . LYS A 1 95 ? -14.292 9.206 14.396 1.00 85.75 95 LYS 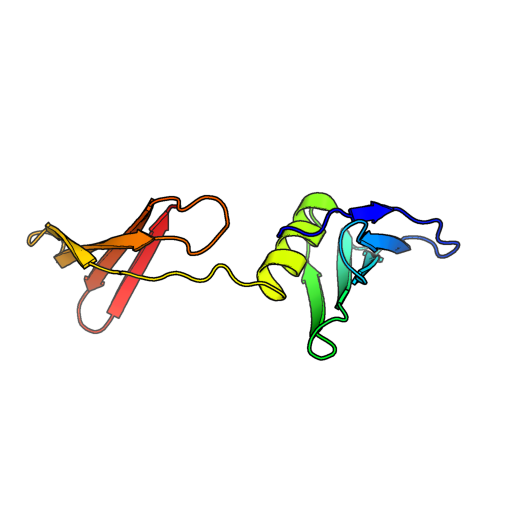A C 1
ATOM 754 O O . LYS A 1 95 ? -14.249 10.133 15.199 1.00 85.75 95 LYS A O 1
ATOM 759 N N . GLY A 1 96 ? -13.428 9.054 13.407 1.00 83.19 96 GLY A N 1
ATOM 760 C CA . GLY A 1 96 ? -12.416 10.034 13.026 1.00 83.19 96 GLY A CA 1
ATOM 761 C C . GLY A 1 96 ? -12.623 10.493 11.589 1.00 83.19 96 GLY A C 1
ATOM 762 O O . GLY A 1 96 ? -13.559 10.067 10.901 1.00 83.19 96 GLY A O 1
ATOM 763 N N . LYS A 1 97 ? -11.736 11.360 11.117 1.00 79.38 97 LYS A N 1
ATOM 764 C CA . LYS A 1 97 ? -11.675 11.772 9.716 1.00 79.38 97 LYS A CA 1
ATOM 765 C C . LYS A 1 97 ? -10.301 11.437 9.160 1.00 79.38 97 LYS A C 1
ATOM 767 O O . LYS A 1 97 ? -9.283 11.646 9.815 1.00 79.38 97 LYS A O 1
ATOM 772 N N . ALA A 1 98 ? -10.273 10.904 7.943 1.00 74.38 98 ALA A N 1
ATOM 773 C CA . ALA A 1 98 ? -9.040 10.874 7.175 1.00 74.38 98 ALA A CA 1
ATOM 774 C C . ALA A 1 98 ? -8.736 12.304 6.710 1.00 74.38 98 ALA A C 1
ATOM 776 O O . ALA A 1 98 ? -9.561 12.928 6.043 1.00 74.38 98 ALA A O 1
ATOM 777 N N . ASN A 1 99 ? -7.553 12.821 7.025 1.00 65.81 99 ASN A N 1
ATOM 778 C CA . ASN A 1 99 ? -7.101 14.153 6.623 1.00 65.81 99 ASN A CA 1
ATOM 779 C C . ASN A 1 99 ? -6.483 14.144 5.205 1.00 65.81 99 ASN A C 1
ATOM 781 O O . ASN A 1 99 ? -5.535 14.864 4.900 1.00 65.81 99 ASN A O 1
ATOM 785 N N . ASN A 1 100 ? -7.024 13.288 4.333 1.00 61.84 100 ASN A N 1
ATOM 786 C CA . ASN A 1 100 ? -6.689 13.217 2.914 1.00 61.84 100 ASN A CA 1
ATOM 787 C C . ASN A 1 100 ? -7.720 14.008 2.086 1.00 61.84 100 ASN A C 1
ATOM 789 O O . ASN A 1 100 ? -8.777 14.391 2.583 1.00 61.84 100 ASN A O 1
ATOM 793 N N . PHE A 1 101 ? -7.410 14.249 0.803 1.00 49.31 101 PHE A N 1
ATOM 794 C CA . PHE A 1 101 ? -8.194 15.096 -0.117 1.00 49.31 101 PHE A CA 1
ATOM 795 C C . PHE A 1 101 ? -9.697 14.749 -0.167 1.00 49.31 101 PHE A C 1
ATOM 797 O O . PHE A 1 101 ? -10.530 15.639 -0.308 1.00 49.31 101 PHE A O 1
ATOM 804 N N . LEU A 1 102 ? -10.051 13.476 0.037 1.00 54.50 102 LEU A N 1
ATOM 805 C CA . LEU A 1 102 ? -11.407 13.069 0.401 1.00 54.50 102 LEU A CA 1
ATOM 806 C C . LEU A 1 102 ? -11.474 12.817 1.911 1.00 54.50 102 LEU A C 1
ATOM 808 O O . LEU A 1 102 ? -10.981 11.790 2.385 1.00 54.50 102 LEU A O 1
ATOM 812 N N . LYS A 1 103 ? -12.115 13.736 2.649 1.00 60.69 103 LYS A N 1
ATOM 813 C CA . LYS A 1 103 ? -12.405 13.633 4.092 1.00 60.69 103 LYS A CA 1
ATOM 814 C C . LYS A 1 103 ? -13.404 12.504 4.375 1.00 60.69 103 LYS A C 1
ATOM 816 O O . LYS A 1 103 ? -14.559 12.754 4.717 1.00 60.69 10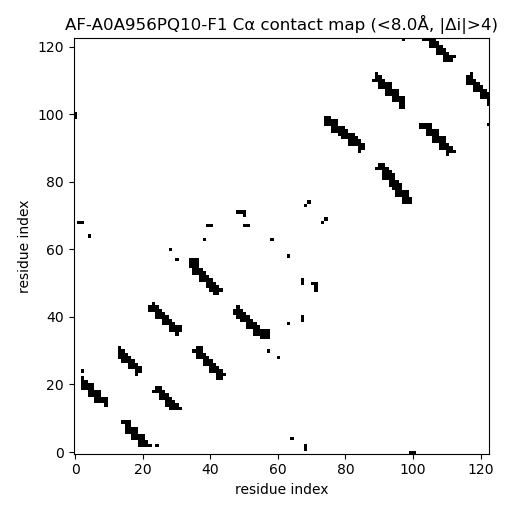3 LYS A O 1
ATOM 821 N N . SER A 1 104 ? -12.969 11.264 4.193 1.00 69.06 104 SER A N 1
ATOM 822 C CA . SER A 1 104 ? -13.800 10.080 4.402 1.00 69.06 104 SER A CA 1
ATOM 823 C C . SER A 1 104 ? -13.918 9.796 5.906 1.00 69.06 104 SER A C 1
ATOM 825 O O . SER A 1 104 ? -12.912 9.894 6.623 1.00 69.06 104 SER A O 1
ATOM 827 N N . PRO A 1 105 ? -15.128 9.504 6.417 1.00 76.00 105 PRO A N 1
ATOM 828 C CA . PRO A 1 105 ? -15.324 9.176 7.822 1.00 76.00 105 PRO A CA 1
ATOM 829 C C . PRO A 1 105 ? -14.707 7.811 8.128 1.00 76.00 105 PRO A C 1
ATOM 831 O O . PRO A 1 105 ? -15.057 6.821 7.500 1.00 76.00 105 PRO A O 1
ATOM 834 N N . VAL A 1 106 ? -13.836 7.746 9.132 1.00 79.62 106 VAL A N 1
ATOM 835 C CA . VAL A 1 106 ? -13.214 6.489 9.568 1.00 79.62 106 VAL A CA 1
ATOM 836 C C . VAL A 1 106 ? -13.914 6.007 10.825 1.00 79.62 106 VAL A C 1
ATOM 838 O O . VAL A 1 106 ? -14.083 6.779 11.770 1.00 79.62 106 VAL A O 1
ATOM 841 N N . LYS A 1 107 ? -14.314 4.735 10.853 1.00 83.50 107 LYS A N 1
ATOM 842 C CA . LYS A 1 107 ? -14.886 4.093 12.042 1.00 83.50 107 LYS A CA 1
ATOM 843 C C . LYS A 1 107 ? -13.880 3.109 12.618 1.00 83.50 107 LYS A C 1
ATOM 845 O O . LYS A 1 107 ? -13.426 2.215 11.908 1.00 83.50 107 LYS A O 1
ATOM 850 N N . ALA A 1 108 ? -13.567 3.248 13.898 1.00 83.25 108 ALA A N 1
ATOM 851 C CA . AL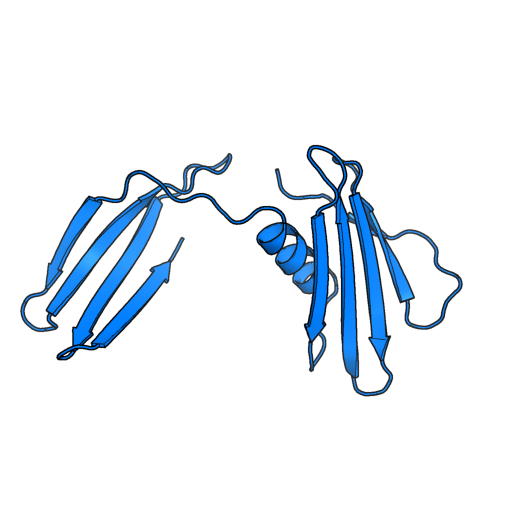A A 1 108 ? -12.754 2.297 14.642 1.00 83.25 108 ALA A CA 1
ATOM 852 C C . ALA A 1 108 ? -13.565 1.693 15.789 1.00 83.25 108 ALA A C 1
ATOM 854 O O . ALA A 1 108 ? -14.363 2.385 16.413 1.00 83.25 108 ALA A O 1
ATOM 855 N N . LYS A 1 109 ? -13.360 0.410 16.075 1.00 86.19 109 LYS A N 1
ATOM 856 C CA . LYS A 1 109 ? -13.911 -0.272 17.246 1.00 86.19 109 LYS A CA 1
ATOM 857 C C . LYS A 1 109 ? -12.767 -0.762 18.116 1.00 86.19 109 LYS A C 1
ATOM 859 O O . LYS A 1 109 ? -11.846 -1.405 17.608 1.00 86.19 109 LYS A O 1
ATOM 864 N N . ILE A 1 110 ? -12.843 -0.459 19.407 1.00 83.88 110 ILE A N 1
ATOM 865 C CA . ILE A 1 110 ? -11.907 -0.935 20.423 1.00 83.88 110 ILE A CA 1
ATOM 866 C C . ILE A 1 110 ? -12.685 -1.806 21.401 1.00 83.88 110 ILE A C 1
ATOM 868 O O . ILE A 1 110 ? -13.488 -1.288 22.172 1.00 83.88 110 ILE A O 1
ATOM 872 N N . THR A 1 111 ? -12.433 -3.110 21.372 1.00 85.81 111 THR A N 1
ATOM 873 C CA . THR A 1 111 ? -13.004 -4.093 22.301 1.00 85.81 111 THR A CA 1
A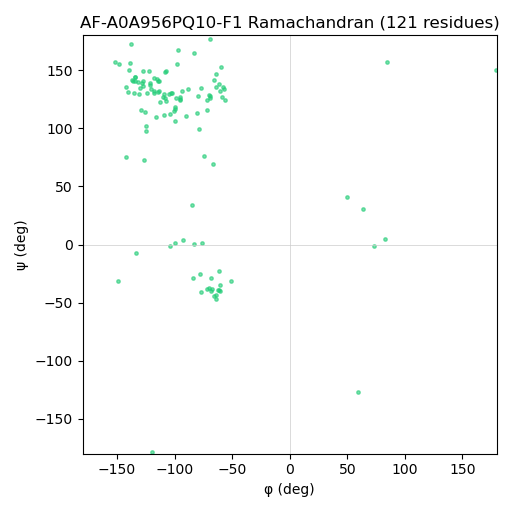TOM 874 C C . THR A 1 111 ? -11.969 -4.407 23.373 1.00 85.81 111 THR A C 1
ATOM 876 O O . THR A 1 111 ? -10.883 -4.896 23.050 1.00 85.81 111 THR A O 1
ATOM 879 N N . ARG A 1 112 ? -12.275 -4.113 24.639 1.00 80.62 112 ARG A N 1
ATOM 880 C CA . ARG A 1 112 ? -11.367 -4.372 25.769 1.00 80.62 112 ARG A CA 1
ATOM 881 C C . ARG A 1 112 ? -11.690 -5.715 26.423 1.00 80.62 112 ARG A C 1
ATOM 883 O O . ARG A 1 112 ? -12.817 -5.939 26.855 1.00 80.62 112 ARG A O 1
ATOM 890 N N . VAL A 1 113 ? -10.689 -6.587 26.523 1.00 82.31 113 VAL A N 1
ATOM 891 C CA . VAL A 1 113 ? -10.764 -7.919 27.139 1.00 82.31 113 VAL A CA 1
ATOM 892 C C . VAL A 1 113 ? -9.675 -8.008 28.212 1.00 82.31 113 VAL A C 1
ATOM 894 O O . VAL A 1 113 ? -8.505 -8.240 27.900 1.00 82.31 113 VAL A O 1
ATOM 897 N N . GLY A 1 114 ? -10.050 -7.775 29.475 1.00 78.19 114 GLY A N 1
ATOM 898 C CA . GLY A 1 114 ? -9.090 -7.624 30.577 1.00 78.19 114 GLY A CA 1
ATOM 899 C C . GLY A 1 114 ? -8.120 -6.467 30.314 1.00 78.19 114 GLY A C 1
ATOM 900 O O . GLY A 1 114 ? -8.553 -5.372 29.953 1.00 78.19 114 GLY A O 1
ATOM 901 N N . ASP A 1 115 ? -6.818 -6.743 30.405 1.00 78.50 115 ASP A N 1
ATOM 902 C CA . ASP A 1 115 ? -5.740 -5.777 30.128 1.00 78.50 115 ASP A CA 1
ATOM 903 C C . ASP A 1 115 ? -5.396 -5.649 28.633 1.00 78.50 115 ASP A C 1
ATOM 905 O O . ASP A 1 115 ? -4.502 -4.896 28.245 1.00 78.50 115 ASP A O 1
ATOM 909 N N . THR A 1 116 ? -6.094 -6.387 27.764 1.00 67.00 116 THR A N 1
ATOM 910 C CA . THR A 1 116 ? -5.836 -6.396 26.319 1.00 67.00 116 THR A CA 1
ATOM 911 C C . THR A 1 116 ? -6.933 -5.671 25.546 1.00 67.00 116 THR A C 1
ATOM 913 O O . THR A 1 116 ? -8.102 -5.670 25.932 1.00 67.00 116 THR A O 1
ATOM 916 N N . ALA A 1 117 ? -6.576 -5.051 24.419 1.00 71.56 117 ALA A N 1
ATOM 917 C CA . ALA A 1 117 ? -7.530 -4.402 23.525 1.00 71.56 117 ALA A CA 1
ATOM 918 C C . ALA A 1 117 ? -7.408 -4.961 22.104 1.00 71.56 117 ALA A C 1
ATOM 920 O O . ALA A 1 117 ? -6.318 -5.005 21.533 1.00 71.56 117 ALA A O 1
ATOM 921 N N . LYS A 1 118 ? -8.540 -5.349 21.513 1.00 78.75 118 LYS A N 1
ATOM 922 C CA . LYS A 1 118 ? -8.655 -5.659 20.085 1.00 78.75 118 LYS A CA 1
ATOM 923 C C . LYS A 1 118 ? -9.149 -4.417 19.355 1.00 78.75 118 LYS A C 1
ATOM 925 O O . LYS A 1 118 ? -10.196 -3.870 19.697 1.00 78.75 118 LYS A O 1
ATOM 930 N N . VAL A 1 119 ? -8.398 -3.985 18.346 1.00 74.69 119 VAL A N 1
ATOM 931 C CA . VAL A 1 119 ? -8.700 -2.785 17.557 1.00 74.69 119 VAL A CA 1
ATOM 932 C C . VAL A 1 119 ? -9.019 -3.190 16.124 1.00 74.69 119 VAL A C 1
ATOM 934 O O . VAL A 1 119 ? -8.274 -3.947 15.506 1.00 74.69 119 VAL A O 1
ATOM 937 N N . SER A 1 120 ? -10.116 -2.671 15.580 1.00 77.88 120 SER A N 1
ATOM 938 C CA . SER A 1 120 ? -10.455 -2.794 14.159 1.00 77.88 120 SER A CA 1
ATOM 939 C C . SER A 1 120 ? -10.851 -1.431 13.605 1.00 77.88 120 SER A C 1
ATOM 941 O O . SER A 1 120 ? -11.519 -0.662 14.290 1.00 77.88 120 SER A O 1
ATOM 943 N N . ALA A 1 121 ? -10.434 -1.105 12.382 1.00 70.31 121 ALA A N 1
ATOM 944 C CA . ALA A 1 121 ? -10.770 0.160 11.735 1.00 70.31 121 ALA A CA 1
ATOM 945 C C . ALA A 1 121 ? -11.201 -0.067 10.285 1.00 70.31 121 ALA A C 1
ATOM 947 O O . ALA A 1 121 ? -10.627 -0.897 9.579 1.00 70.31 121 ALA A O 1
ATOM 948 N N . LYS A 1 122 ? -12.214 0.683 9.848 1.00 73.25 122 LYS A N 1
ATOM 949 C CA . LYS A 1 122 ? -12.722 0.697 8.477 1.00 73.25 122 LYS A CA 1
ATOM 950 C C . LYS A 1 122 ? -12.844 2.146 8.005 1.00 73.25 122 LYS A C 1
ATOM 952 O O . LYS A 1 122 ? -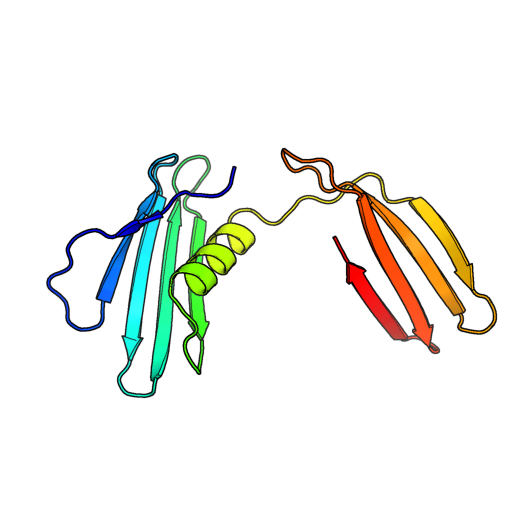13.410 2.980 8.717 1.00 73.25 122 LYS A O 1
ATOM 957 N N . VAL A 1 123 ? -12.276 2.420 6.833 1.00 61.88 123 VAL A N 1
ATOM 958 C CA . VAL A 1 123 ? -12.388 3.691 6.097 1.00 61.88 123 VAL A CA 1
ATOM 959 C C . VAL A 1 123 ? -13.549 3.591 5.118 1.00 61.88 123 VAL A C 1
ATOM 961 O O . VAL A 1 123 ? -13.726 2.486 4.554 1.00 61.88 123 VAL A O 1
#

Solvent-accessible surface area (backbone atoms only — not comparable to full-atom values): 7073 Å² total; per-residue (Å²): 130,85,75,47,73,43,81,46,95,58,96,49,86,54,38,48,33,32,37,31,77,83,45,66,30,40,35,39,38,37,51,45,95,88,46,30,29,42,36,39,37,45,37,61,87,83,63,80,49,74,49,72,52,75,41,74,76,46,73,60,68,70,61,54,52,51,52,47,48,42,68,79,52,58,84,49,73,43,79,71,37,83,72,49,74,41,79,92,66,43,29,41,32,32,37,30,32,33,74,49,100,67,70,47,66,25,43,34,40,41,31,50,58,88,99,42,72,50,76,50,75,49,115